Protein AF-A0A413FB01-F1 (afdb_monomer_lite)

Sequence (161 aa):
MGLFGNLFKGPQVDMEKSDANRKKMRALFNQVVENGDDYKILYGFTENVSRFNYGIVHGSKTKIGNLIVGWNEASQTIVVIPTVPDLSGCGDATFYRRSDILKAYQNKFPTDEFIIYPDRKGYIGINVCEWLEDEKLYVYVSQGEEVKAFTDFFLKQFQKK

pLDDT: mean 87.69, std 14.58, range [38.16, 98.62]

Foldseek 3Di:
DDPDDPPPPDDDAPVVLQVVLVVLLQVQQCVQDPVSVLWDKDKWKAQPCVPPPDAWDDDPPTIIWIWIWTAHLVQQKIKIWTAHLVSPHIDHIDIDGLVQWPFWDFDPPPARWTWTHSDPVGITTIGHDQADDPSNRHHGHGQVVVVVVVVCSCVPPRGDD

Structure (mmCIF, N/CA/C/O backbone):
data_AF-A0A413FB01-F1
#
_entry.id   AF-A0A413FB01-F1
#
loop_
_atom_site.group_PDB
_atom_site.id
_atom_site.type_symbol
_atom_site.label_atom_id
_atom_site.label_alt_id
_atom_site.label_comp_id
_atom_site.label_asym_id
_atom_site.label_entity_id
_atom_site.label_seq_id
_atom_site.pdbx_PDB_ins_code
_atom_site.Cartn_x
_atom_site.Cartn_y
_atom_site.Cartn_z
_atom_site.occupancy
_atom_site.B_iso_or_equiv
_atom_site.auth_seq_id
_atom_site.auth_comp_id
_atom_site.auth_asym_id
_atom_site.auth_atom_id
_atom_site.pdbx_PDB_model_num
ATOM 1 N N . MET A 1 1 ? 28.048 40.541 -20.383 1.00 38.31 1 MET A N 1
ATOM 2 C CA . MET A 1 1 ? 28.122 39.074 -20.554 1.00 38.31 1 MET A CA 1
ATOM 3 C C . MET A 1 1 ? 27.423 38.437 -19.367 1.00 38.31 1 MET A C 1
ATOM 5 O O . MET A 1 1 ? 27.934 38.539 -18.261 1.00 38.31 1 MET A O 1
ATOM 9 N N . GLY A 1 2 ? 26.218 37.899 -19.566 1.00 38.16 2 GLY A N 1
ATOM 10 C CA . GLY A 1 2 ? 25.476 37.192 -18.520 1.00 38.16 2 GLY A CA 1
ATOM 11 C C . GLY A 1 2 ? 25.920 35.733 -18.475 1.00 38.16 2 GLY A C 1
ATOM 12 O O . GLY A 1 2 ? 25.723 35.010 -19.444 1.00 38.16 2 GLY A O 1
ATOM 13 N N . LEU A 1 3 ? 26.556 35.336 -17.376 1.00 50.47 3 LEU A N 1
ATOM 14 C CA . LEU A 1 3 ? 27.131 34.010 -17.141 1.00 50.47 3 LEU A CA 1
ATOM 15 C C . LEU A 1 3 ? 26.395 33.332 -15.979 1.00 50.47 3 LEU A C 1
ATOM 17 O O . LEU A 1 3 ? 26.983 33.115 -14.937 1.00 50.47 3 LEU A O 1
ATOM 21 N N . PHE A 1 4 ? 25.107 33.020 -16.127 1.00 53.31 4 PHE A N 1
ATOM 22 C CA . PHE A 1 4 ? 24.400 32.110 -15.215 1.00 53.31 4 PHE A CA 1
ATOM 23 C C . PHE A 1 4 ? 23.239 31.459 -15.964 1.00 53.31 4 PHE A C 1
ATOM 25 O O . PHE A 1 4 ? 22.234 32.103 -16.246 1.00 53.31 4 PHE A O 1
ATOM 32 N N . GLY A 1 5 ? 23.401 30.187 -16.326 1.00 41.31 5 GLY A N 1
ATOM 33 C CA . GLY A 1 5 ? 22.372 29.455 -17.061 1.00 41.31 5 GLY A CA 1
ATOM 34 C C . GLY A 1 5 ? 22.654 27.977 -17.310 1.00 41.31 5 GLY A C 1
ATOM 35 O O . GLY A 1 5 ? 21.991 27.395 -18.158 1.00 41.31 5 GLY A O 1
ATOM 36 N N . ASN A 1 6 ? 23.583 27.340 -16.586 1.00 45.12 6 ASN A N 1
ATOM 37 C CA . ASN A 1 6 ? 23.573 25.878 -16.494 1.00 45.12 6 ASN A CA 1
ATOM 38 C C . ASN A 1 6 ? 22.534 25.490 -15.443 1.00 45.12 6 ASN A C 1
ATOM 40 O O . ASN A 1 6 ? 22.851 25.177 -14.297 1.00 45.12 6 ASN A O 1
ATOM 44 N N . LEU A 1 7 ? 21.268 25.601 -15.844 1.00 49.62 7 LEU A N 1
ATOM 45 C CA . LEU A 1 7 ? 20.139 25.064 -15.108 1.00 49.62 7 LEU A CA 1
ATOM 46 C C . LEU A 1 7 ? 20.319 23.544 -15.101 1.00 49.62 7 LEU A C 1
ATOM 48 O O . LEU A 1 7 ? 20.209 22.907 -16.149 1.00 49.62 7 LEU A O 1
ATOM 52 N N . PHE A 1 8 ? 20.652 22.984 -13.937 1.00 42.47 8 PHE A N 1
ATOM 53 C CA . PHE A 1 8 ? 20.541 21.556 -13.664 1.00 42.47 8 PHE A CA 1
ATOM 54 C C . PHE A 1 8 ? 19.132 21.113 -14.081 1.00 42.47 8 PHE A C 1
ATOM 56 O O . PHE A 1 8 ? 18.164 21.308 -13.349 1.00 42.47 8 PHE A O 1
ATOM 63 N N . LYS A 1 9 ? 18.994 20.554 -15.285 1.00 47.78 9 LYS A N 1
ATOM 64 C CA . LYS A 1 9 ? 17.845 19.724 -15.618 1.00 47.78 9 LYS A CA 1
ATOM 65 C C . LYS A 1 9 ? 18.111 18.427 -14.874 1.00 47.78 9 LYS A C 1
ATOM 67 O O . LYS A 1 9 ? 18.991 17.670 -15.274 1.00 47.78 9 LYS A O 1
ATOM 72 N N . GLY A 1 10 ? 17.448 18.254 -13.732 1.00 55.59 10 GLY A N 1
ATOM 73 C CA . GLY A 1 10 ? 17.450 16.982 -13.019 1.00 55.59 10 GLY A CA 1
ATOM 74 C C . GLY A 1 10 ? 17.084 15.833 -13.968 1.00 55.59 10 GLY A C 1
ATOM 75 O O . GLY A 1 10 ? 16.580 16.085 -15.069 1.00 55.59 10 GLY A O 1
ATOM 76 N N . PRO A 1 11 ? 17.369 14.584 -13.581 1.00 62.22 11 PRO A N 1
ATOM 77 C CA . PRO A 1 11 ? 17.071 13.427 -14.412 1.00 62.22 11 PRO A CA 1
ATOM 78 C C . PRO A 1 11 ? 15.618 13.482 -14.893 1.00 62.22 11 PRO A C 1
ATOM 80 O O . PRO A 1 11 ? 14.682 13.684 -14.120 1.00 62.22 11 PRO A O 1
ATOM 83 N N . GLN A 1 12 ? 15.448 13.399 -16.210 1.00 72.81 12 GLN A N 1
ATOM 84 C CA . GLN A 1 12 ? 14.138 13.441 -16.834 1.00 72.81 12 GLN A CA 1
ATOM 85 C C . GLN A 1 12 ? 13.470 12.087 -16.605 1.00 72.81 12 GLN A C 1
ATOM 87 O O . GLN A 1 12 ? 14.028 11.058 -16.980 1.00 72.81 12 GLN A O 1
ATOM 92 N N . VAL A 1 13 ? 12.304 12.088 -15.959 1.00 81.38 13 VAL A N 1
ATOM 93 C CA . VAL A 1 13 ? 11.537 10.862 -15.721 1.00 81.38 13 VAL A CA 1
ATOM 94 C C . VAL A 1 13 ? 11.190 10.220 -17.065 1.00 81.38 13 VAL A C 1
ATOM 96 O O . VAL A 1 13 ? 10.638 10.870 -17.954 1.00 81.38 13 VAL A O 1
ATOM 99 N N . ASP A 1 14 ? 11.489 8.933 -17.194 1.00 88.81 14 ASP A N 1
ATOM 100 C CA . ASP A 1 14 ? 11.059 8.089 -18.299 1.00 88.81 14 ASP A CA 1
ATOM 101 C C . ASP A 1 14 ? 9.566 7.775 -18.126 1.00 88.81 14 ASP A C 1
ATOM 103 O O . ASP A 1 14 ? 9.155 6.846 -17.421 1.00 88.81 14 ASP A O 1
ATOM 107 N N . MET A 1 15 ? 8.732 8.617 -18.733 1.00 90.75 15 MET A N 1
ATOM 108 C CA . MET A 1 15 ? 7.279 8.502 -18.623 1.00 90.75 15 MET A CA 1
ATOM 109 C C . MET A 1 15 ? 6.743 7.225 -19.275 1.00 90.75 15 MET A C 1
ATOM 111 O O . MET A 1 15 ? 5.802 6.642 -18.742 1.00 90.75 15 MET A O 1
ATOM 115 N N . GLU A 1 16 ? 7.357 6.741 -20.360 1.00 92.25 16 GLU A N 1
ATOM 116 C CA . GLU A 1 16 ? 6.929 5.501 -21.021 1.00 92.25 16 GLU A CA 1
ATOM 117 C C . GLU A 1 16 ? 7.115 4.298 -20.094 1.00 92.25 16 GLU A C 1
ATOM 119 O O . GLU A 1 16 ? 6.210 3.474 -19.927 1.00 92.25 16 GLU A O 1
ATOM 124 N N . LYS A 1 17 ? 8.269 4.233 -19.424 1.00 92.50 17 LYS A N 1
ATOM 125 C CA . LYS A 1 17 ? 8.559 3.205 -18.425 1.00 92.50 17 LYS A CA 1
ATOM 126 C C . LYS A 1 17 ? 7.651 3.317 -17.206 1.00 92.50 17 LYS A C 1
ATOM 128 O O . LYS A 1 17 ? 7.124 2.303 -16.740 1.00 92.50 17 LYS A O 1
ATOM 133 N N . SER A 1 18 ? 7.435 4.537 -16.714 1.00 93.00 18 SER A N 1
ATOM 134 C CA . SER A 1 18 ? 6.509 4.796 -15.609 1.00 93.00 18 SER A CA 1
ATOM 135 C C . SER A 1 18 ? 5.098 4.304 -15.948 1.00 93.00 18 SER A C 1
ATOM 137 O O . SER A 1 18 ? 4.485 3.595 -15.154 1.00 93.00 18 SER A O 1
ATOM 139 N N . ASP A 1 19 ? 4.589 4.601 -17.145 1.00 94.69 19 ASP A N 1
ATOM 140 C CA . ASP A 1 19 ? 3.257 4.175 -17.587 1.00 94.69 19 ASP A CA 1
ATOM 141 C C . ASP A 1 19 ? 3.153 2.663 -17.795 1.00 94.69 19 ASP A C 1
ATOM 143 O O . ASP A 1 19 ? 2.135 2.053 -17.451 1.00 94.69 19 ASP A O 1
ATOM 147 N N . ALA A 1 20 ? 4.209 2.027 -18.308 1.00 96.19 20 ALA A N 1
ATOM 148 C CA . ALA A 1 20 ? 4.279 0.573 -18.396 1.00 96.19 20 ALA A CA 1
ATOM 149 C C . ALA A 1 20 ? 4.200 -0.077 -17.004 1.00 96.19 20 ALA A C 1
ATOM 151 O O . ALA A 1 20 ? 3.449 -1.038 -16.810 1.00 96.19 20 ALA A O 1
ATOM 152 N N . ASN A 1 21 ? 4.910 0.474 -16.018 1.00 96.25 21 ASN A N 1
ATOM 153 C CA . ASN A 1 21 ? 4.881 -0.023 -14.645 1.00 96.25 21 ASN A CA 1
ATOM 154 C C . ASN A 1 21 ? 3.542 0.255 -13.952 1.00 96.25 21 ASN A C 1
ATOM 156 O O . ASN A 1 21 ? 3.019 -0.644 -13.296 1.00 96.25 21 ASN A O 1
ATOM 160 N N . ARG A 1 22 ? 2.908 1.415 -14.179 1.00 96.19 22 ARG A N 1
ATOM 161 C CA . ARG A 1 22 ? 1.536 1.684 -13.704 1.00 96.19 22 ARG A CA 1
ATOM 162 C C . ARG A 1 22 ? 0.543 0.636 -14.211 1.00 96.19 22 ARG A C 1
ATOM 164 O O . ARG A 1 22 ? -0.262 0.124 -13.436 1.00 96.19 22 ARG A O 1
ATOM 171 N N . LYS A 1 23 ? 0.616 0.268 -15.497 1.00 97.38 23 LYS A N 1
ATOM 172 C CA . LYS A 1 23 ? -0.244 -0.778 -16.082 1.00 97.38 23 LYS A CA 1
ATOM 173 C C . LYS A 1 23 ? 0.001 -2.146 -15.446 1.00 97.38 23 LYS A C 1
ATOM 175 O O . LYS A 1 23 ? -0.959 -2.845 -15.136 1.00 97.38 23 LYS A O 1
ATOM 180 N N . LYS A 1 24 ? 1.264 -2.516 -15.208 1.00 97.62 24 LYS A N 1
ATOM 181 C CA . LYS A 1 24 ? 1.614 -3.761 -14.502 1.00 97.62 24 LYS A CA 1
ATOM 182 C C . LYS A 1 24 ? 1.092 -3.770 -13.066 1.00 97.62 24 LYS A C 1
ATOM 184 O O . LYS A 1 24 ? 0.477 -4.749 -12.660 1.00 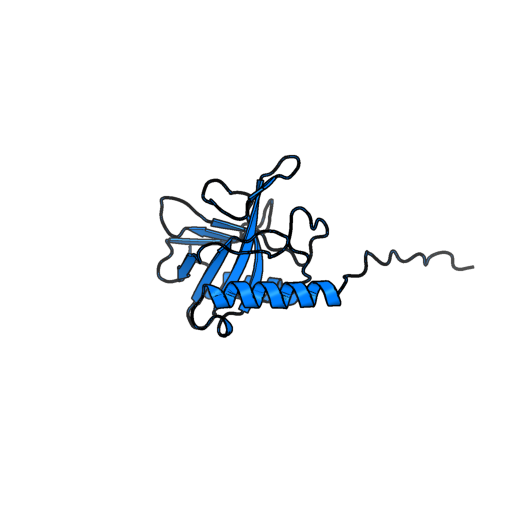97.62 24 LYS A O 1
ATOM 189 N N . MET A 1 25 ? 1.270 -2.674 -12.324 1.00 97.94 25 MET A N 1
ATOM 190 C CA . MET A 1 25 ? 0.722 -2.534 -10.971 1.00 97.94 25 MET A CA 1
ATOM 191 C C . MET A 1 25 ? -0.796 -2.701 -10.969 1.00 97.94 25 MET A C 1
ATOM 193 O O . MET A 1 25 ? -1.329 -3.434 -10.142 1.00 97.94 25 MET A O 1
ATOM 197 N N . ARG A 1 26 ? -1.492 -2.069 -11.923 1.00 98.25 26 ARG A N 1
ATOM 198 C CA . ARG A 1 26 ? -2.941 -2.223 -12.085 1.00 98.25 26 ARG A CA 1
ATOM 199 C C . ARG A 1 26 ? -3.337 -3.675 -12.355 1.00 98.25 26 ARG A C 1
ATOM 201 O O . ARG A 1 26 ? -4.260 -4.168 -11.716 1.00 98.25 26 ARG A O 1
ATOM 208 N N . ALA A 1 27 ? -2.634 -4.365 -13.250 1.00 97.88 27 ALA A N 1
ATOM 209 C CA . ALA A 1 27 ? -2.911 -5.767 -13.556 1.00 97.88 27 ALA A CA 1
ATOM 210 C C . ALA A 1 27 ? -2.731 -6.675 -12.324 1.00 97.88 27 ALA A C 1
ATOM 212 O O . ALA A 1 27 ? -3.627 -7.454 -12.009 1.00 97.88 27 ALA A O 1
ATOM 213 N N . LEU A 1 28 ? -1.621 -6.523 -11.590 1.00 97.75 28 LEU A N 1
ATOM 214 C CA . LEU A 1 28 ? -1.362 -7.271 -10.354 1.00 97.75 28 LEU A CA 1
ATOM 215 C C . LEU A 1 28 ? -2.392 -6.964 -9.262 1.00 97.75 28 LEU A C 1
ATOM 217 O O . LEU A 1 28 ? -2.801 -7.866 -8.537 1.00 97.75 28 LEU A O 1
ATOM 221 N N . PHE A 1 29 ? -2.828 -5.707 -9.147 1.00 98.12 29 PHE A N 1
ATOM 222 C CA . PHE A 1 29 ? -3.849 -5.310 -8.181 1.00 98.12 29 PHE A CA 1
ATOM 223 C C . PHE A 1 29 ? -5.189 -5.989 -8.479 1.00 98.12 29 PHE A C 1
ATOM 225 O O . PHE A 1 29 ? -5.753 -6.658 -7.616 1.00 98.12 29 PHE A O 1
ATOM 232 N N . ASN A 1 30 ? -5.666 -5.881 -9.720 1.00 97.88 30 ASN A N 1
ATOM 233 C CA . ASN A 1 30 ? -6.951 -6.445 -10.134 1.00 97.88 30 ASN A CA 1
ATOM 234 C C . ASN A 1 30 ? -6.956 -7.985 -10.132 1.00 97.88 30 ASN A C 1
ATOM 236 O O . ASN A 1 30 ? -8.023 -8.590 -10.088 1.00 97.88 30 ASN A O 1
ATOM 240 N N . GLN A 1 31 ? -5.785 -8.630 -10.166 1.00 96.44 31 GLN A N 1
ATOM 241 C CA . GLN A 1 31 ? -5.670 -10.085 -10.060 1.00 96.44 31 GLN A CA 1
ATOM 242 C C . GLN A 1 31 ? -6.084 -10.610 -8.677 1.00 96.44 31 GLN A C 1
ATOM 244 O O . GLN A 1 31 ? -6.636 -11.704 -8.584 1.00 96.44 31 GLN A O 1
ATOM 249 N N . VAL A 1 32 ? -5.799 -9.860 -7.607 1.00 96.44 32 VAL A N 1
ATOM 250 C CA . VAL A 1 32 ? -6.012 -10.304 -6.213 1.00 96.44 32 VAL A CA 1
ATOM 251 C C . VAL A 1 32 ? -7.043 -9.463 -5.455 1.00 96.44 32 VAL A C 1
ATOM 253 O O . VAL A 1 32 ? -7.351 -9.761 -4.302 1.00 96.44 32 VAL A O 1
ATOM 256 N N . VAL A 1 33 ? -7.597 -8.427 -6.092 1.00 96.88 33 VAL A N 1
ATOM 257 C CA . VAL A 1 33 ? -8.651 -7.569 -5.539 1.00 96.88 33 VAL A CA 1
ATOM 258 C C . VAL A 1 33 ? -9.866 -7.588 -6.457 1.00 96.88 33 VAL A C 1
ATOM 260 O O . VAL A 1 33 ? -9.822 -7.109 -7.590 1.00 96.88 33 VAL A O 1
ATOM 263 N N . GLU A 1 34 ? -10.971 -8.115 -5.938 1.00 94.50 34 GLU A N 1
ATOM 264 C CA . GLU A 1 34 ? -12.267 -8.080 -6.612 1.00 94.50 34 GLU A CA 1
ATOM 265 C C . GLU A 1 34 ? -12.721 -6.627 -6.827 1.00 94.50 34 GLU A C 1
ATOM 267 O O . GLU A 1 34 ? -12.610 -5.799 -5.922 1.00 94.50 34 GLU A O 1
ATOM 272 N N . ASN A 1 35 ? -13.221 -6.317 -8.029 1.00 94.56 35 ASN A N 1
ATOM 273 C CA . ASN A 1 35 ? -13.570 -4.952 -8.450 1.00 94.56 35 ASN A CA 1
ATOM 274 C C . ASN A 1 35 ? -12.414 -3.952 -8.245 1.00 94.56 35 ASN A C 1
ATOM 276 O O . ASN A 1 35 ? -12.618 -2.804 -7.855 1.00 94.56 35 ASN A O 1
ATOM 280 N N . GLY A 1 36 ? -11.173 -4.386 -8.500 1.00 94.38 36 GLY A N 1
ATOM 281 C CA . GLY A 1 36 ? -9.977 -3.580 -8.246 1.00 94.38 36 GLY A CA 1
ATOM 282 C C . GLY A 1 36 ? -9.943 -2.221 -8.962 1.00 94.38 36 GLY A C 1
ATOM 283 O O . GLY A 1 36 ? -9.301 -1.291 -8.471 1.00 94.38 36 GLY A O 1
ATOM 284 N N . ASP A 1 37 ? -10.673 -2.062 -10.068 1.00 97.06 37 ASP A N 1
ATOM 285 C CA . ASP A 1 37 ? -10.802 -0.791 -10.795 1.00 97.06 37 ASP A CA 1
ATOM 286 C C . ASP A 1 37 ? -11.540 0.302 -10.004 1.00 97.06 37 ASP A C 1
ATOM 288 O O . ASP A 1 37 ? -11.321 1.487 -10.256 1.00 97.06 37 ASP A O 1
ATOM 292 N N . ASP A 1 38 ? -12.318 -0.067 -8.981 1.00 97.12 38 ASP A N 1
ATOM 293 C CA . ASP A 1 38 ? -12.955 0.887 -8.064 1.00 97.12 38 ASP A CA 1
ATOM 294 C C . ASP A 1 38 ? -11.944 1.543 -7.107 1.00 97.12 38 ASP A C 1
ATOM 296 O O . ASP A 1 38 ? -12.272 2.484 -6.377 1.00 97.12 38 ASP A O 1
ATOM 300 N N . TYR A 1 39 ? -10.708 1.043 -7.066 1.00 98.25 39 TYR A N 1
ATOM 301 C CA . TYR A 1 39 ? -9.643 1.555 -6.216 1.00 98.25 39 TYR A CA 1
ATOM 302 C C . TYR A 1 39 ? -8.686 2.422 -7.028 1.00 98.25 39 TYR A C 1
ATOM 304 O O . TYR A 1 39 ? -8.180 2.019 -8.079 1.00 98.25 39 TYR A O 1
ATOM 312 N N . LYS A 1 40 ? -8.337 3.590 -6.486 1.00 98.38 40 LYS A N 1
ATOM 313 C CA . LYS A 1 40 ? -7.113 4.288 -6.896 1.00 98.38 40 LYS A CA 1
ATOM 314 C C . LYS A 1 40 ? -5.923 3.505 -6.346 1.00 98.38 40 LYS A C 1
ATOM 316 O O . LYS A 1 40 ? -6.046 2.901 -5.283 1.00 98.38 40 LYS A O 1
ATOM 321 N N . ILE A 1 41 ? -4.797 3.488 -7.057 1.00 98.19 41 ILE A N 1
ATOM 322 C CA . ILE A 1 41 ? -3.598 2.762 -6.624 1.00 98.19 41 ILE A CA 1
ATOM 323 C C . ILE A 1 41 ? -2.365 3.649 -6.697 1.00 98.19 41 ILE A C 1
ATOM 325 O O . ILE A 1 41 ? -2.289 4.543 -7.536 1.00 98.19 41 ILE A O 1
ATOM 329 N N . LEU A 1 42 ? -1.400 3.370 -5.831 1.00 97.88 42 LEU A N 1
ATOM 330 C CA . LEU A 1 42 ? -0.052 3.902 -5.906 1.00 97.88 42 LEU A CA 1
ATOM 331 C C . LEU A 1 42 ? 0.958 2.854 -5.434 1.00 97.88 42 LEU A C 1
ATOM 333 O O . LEU A 1 42 ? 0.605 1.822 -4.861 1.00 97.88 42 LEU A O 1
ATOM 337 N N . TYR A 1 43 ? 2.227 3.131 -5.671 1.00 96.94 43 TYR A N 1
ATOM 338 C CA . TYR A 1 43 ? 3.334 2.367 -5.140 1.00 96.94 43 TYR A CA 1
ATOM 339 C C . TYR A 1 43 ? 3.739 2.919 -3.772 1.00 96.94 43 TYR A C 1
ATOM 341 O O . TYR A 1 43 ? 3.886 4.130 -3.588 1.00 96.94 43 TYR A O 1
ATOM 349 N N . GLY A 1 44 ? 3.965 2.018 -2.825 1.00 95.31 44 GLY A N 1
ATOM 350 C CA . GLY A 1 44 ? 4.565 2.328 -1.538 1.00 95.31 44 GLY A CA 1
ATOM 351 C C . GLY A 1 44 ? 5.593 1.277 -1.146 1.00 95.31 44 GLY A C 1
ATOM 352 O O . GLY A 1 44 ? 5.769 0.262 -1.814 1.00 95.31 44 GLY A O 1
ATOM 353 N N . PHE A 1 45 ? 6.267 1.497 -0.030 1.00 93.56 45 PHE A N 1
ATOM 354 C CA . PHE A 1 45 ? 7.192 0.526 0.532 1.00 93.56 45 PHE A CA 1
ATOM 355 C C . PHE A 1 45 ? 7.176 0.559 2.055 1.00 93.56 45 PHE A C 1
ATOM 357 O O . PHE A 1 45 ? 6.707 1.507 2.682 1.00 93.56 45 PHE A O 1
ATOM 364 N N . THR A 1 46 ? 7.704 -0.491 2.665 1.00 91.19 46 THR A N 1
ATOM 365 C CA . THR A 1 46 ? 7.848 -0.592 4.114 1.00 91.19 46 THR A CA 1
ATOM 366 C C . THR A 1 46 ? 9.249 -1.043 4.479 1.00 91.19 46 THR A C 1
ATOM 368 O O . THR A 1 46 ? 9.814 -1.931 3.843 1.00 91.19 46 THR A O 1
ATOM 371 N N . GLU A 1 47 ? 9.808 -0.447 5.524 1.00 86.94 47 GLU A N 1
ATOM 372 C CA . GLU A 1 47 ? 11.065 -0.907 6.121 1.00 86.94 47 GLU A CA 1
ATOM 373 C C . GLU A 1 47 ? 10.810 -1.918 7.254 1.00 86.94 47 GLU A C 1
ATOM 375 O O . GLU A 1 47 ? 11.706 -2.660 7.664 1.00 86.94 47 GLU A O 1
ATOM 380 N N . ASN A 1 48 ? 9.561 -2.021 7.735 1.00 79.38 48 ASN A N 1
ATOM 381 C CA . ASN A 1 48 ? 9.158 -3.023 8.717 1.00 79.38 48 ASN A CA 1
ATOM 382 C C . ASN A 1 48 ? 8.739 -4.329 8.028 1.00 79.38 48 ASN A C 1
ATOM 384 O O . ASN A 1 48 ? 7.565 -4.694 7.956 1.00 79.38 48 ASN A O 1
ATOM 388 N N . VAL A 1 49 ? 9.736 -5.066 7.543 1.00 74.44 49 VAL A N 1
ATOM 389 C CA . VAL A 1 49 ? 9.530 -6.318 6.797 1.00 74.44 49 VAL A CA 1
ATOM 390 C C . VAL A 1 49 ? 9.281 -7.544 7.678 1.00 74.44 49 VAL A C 1
ATOM 392 O O . VAL A 1 49 ? 9.082 -8.636 7.159 1.00 74.44 49 VAL A O 1
ATOM 395 N N . SER A 1 50 ? 9.297 -7.399 9.008 1.00 71.38 50 SER A N 1
ATOM 396 C CA . SER A 1 50 ? 9.212 -8.530 9.953 1.00 71.38 50 SER A CA 1
ATOM 397 C C . SER A 1 50 ? 7.932 -9.368 9.818 1.00 71.38 50 SER A C 1
ATOM 399 O O . SER A 1 50 ? 7.876 -10.492 10.311 1.00 71.38 50 SER A O 1
ATOM 401 N N . ARG A 1 51 ? 6.909 -8.822 9.151 1.00 65.50 51 ARG A N 1
ATOM 402 C CA . ARG A 1 51 ? 5.597 -9.444 8.926 1.00 65.50 51 ARG A CA 1
ATOM 403 C C . ARG A 1 51 ? 5.348 -9.854 7.477 1.00 65.50 51 ARG A C 1
ATOM 405 O O . ARG A 1 51 ? 4.279 -10.378 7.183 1.00 65.50 51 ARG A O 1
ATOM 412 N N . PHE A 1 52 ? 6.300 -9.597 6.585 1.00 65.94 52 PHE A N 1
ATOM 413 C CA . PHE A 1 52 ? 6.176 -9.885 5.163 1.00 65.94 52 PHE A CA 1
ATOM 414 C C . PHE A 1 52 ? 6.895 -11.189 4.821 1.00 65.94 52 PHE A C 1
ATOM 416 O O . PHE A 1 52 ? 8.016 -11.419 5.261 1.00 65.94 52 PHE A O 1
ATOM 423 N N . ASN A 1 53 ? 6.254 -12.023 3.999 1.00 64.69 53 ASN A N 1
ATOM 424 C CA . ASN A 1 53 ? 6.837 -13.267 3.476 1.00 64.69 53 ASN A CA 1
ATOM 425 C C . ASN A 1 53 ? 7.077 -13.212 1.955 1.00 64.69 53 ASN A C 1
ATOM 427 O O . ASN A 1 53 ? 7.490 -14.202 1.359 1.00 64.69 53 ASN A O 1
ATOM 431 N N . TYR A 1 54 ? 6.812 -12.066 1.322 1.00 69.25 54 TYR A N 1
ATOM 432 C CA . TYR A 1 54 ? 6.909 -11.857 -0.122 1.00 69.25 54 TYR A CA 1
ATOM 433 C C . TYR A 1 54 ? 7.425 -10.444 -0.417 1.00 69.25 54 TYR A C 1
ATOM 435 O O . TYR A 1 54 ? 7.166 -9.527 0.362 1.00 69.25 54 TYR A O 1
ATOM 443 N N . GLY A 1 55 ? 8.139 -10.258 -1.532 1.00 63.06 55 GLY A N 1
ATOM 444 C CA . GLY A 1 55 ? 8.478 -8.914 -2.015 1.00 63.06 55 GLY A CA 1
ATOM 445 C C . GLY A 1 55 ? 9.608 -8.184 -1.282 1.00 63.06 55 GLY A C 1
ATOM 446 O O . GLY A 1 55 ? 9.757 -6.969 -1.427 1.00 63.06 55 GLY A O 1
ATOM 447 N N . ILE A 1 56 ? 10.387 -8.904 -0.465 1.00 72.94 56 ILE A N 1
ATOM 448 C CA . ILE A 1 56 ? 11.470 -8.322 0.335 1.00 72.94 56 ILE A CA 1
ATOM 449 C C . ILE A 1 56 ? 12.751 -8.252 -0.492 1.00 72.94 56 ILE A C 1
ATOM 451 O O . ILE A 1 56 ? 13.316 -9.277 -0.876 1.00 72.94 56 ILE A O 1
ATOM 455 N N . VAL A 1 57 ? 13.259 -7.038 -0.677 1.00 70.69 57 VAL A N 1
ATOM 456 C CA . VAL A 1 57 ? 14.586 -6.779 -1.235 1.00 70.69 57 VAL A CA 1
ATOM 457 C C . VAL A 1 57 ? 15.541 -6.284 -0.156 1.00 70.69 57 VAL A C 1
ATOM 459 O O . VAL A 1 57 ? 15.148 -5.642 0.821 1.00 70.69 57 VAL A O 1
ATOM 462 N N . HIS A 1 58 ? 16.814 -6.637 -0.310 1.00 71.50 58 HIS A N 1
ATOM 463 C CA . HIS A 1 58 ? 17.867 -6.266 0.627 1.00 71.50 58 HIS A CA 1
ATOM 464 C C . HIS A 1 58 ? 18.669 -5.107 0.039 1.00 71.50 58 HIS A C 1
ATOM 466 O O . HIS A 1 58 ? 19.415 -5.288 -0.922 1.00 71.50 58 HIS A O 1
ATOM 472 N N . GLY A 1 59 ? 18.524 -3.925 0.634 1.00 61.53 59 GLY A N 1
ATOM 473 C CA . GLY A 1 59 ? 19.482 -2.844 0.464 1.00 61.53 59 GLY A CA 1
ATOM 474 C C . GLY A 1 59 ? 20.759 -3.116 1.260 1.00 61.53 59 GLY A C 1
ATOM 475 O O . GLY A 1 59 ? 20.875 -4.095 1.999 1.00 61.53 59 GLY A O 1
ATOM 476 N N . SER A 1 60 ? 21.728 -2.212 1.156 1.00 60.50 60 SER A N 1
ATOM 477 C CA . SER A 1 60 ? 23.010 -2.335 1.864 1.00 60.50 60 SER A CA 1
ATOM 478 C C . SER A 1 60 ? 22.884 -2.279 3.396 1.00 60.50 60 SER A C 1
ATOM 480 O O . SER A 1 60 ? 23.760 -2.789 4.092 1.00 60.50 60 SER A O 1
ATOM 482 N N . LYS A 1 61 ? 21.812 -1.671 3.932 1.00 63.12 61 LYS A N 1
ATOM 483 C CA . LYS A 1 61 ? 21.564 -1.523 5.384 1.00 63.12 61 LYS A CA 1
ATOM 484 C C . LYS A 1 61 ? 20.116 -1.771 5.823 1.00 63.12 61 LYS A C 1
ATOM 486 O O . LYS A 1 61 ? 19.880 -1.962 7.013 1.00 63.12 61 LYS A O 1
ATOM 491 N N . THR A 1 62 ? 19.163 -1.778 4.896 1.00 69.44 62 THR A N 1
ATOM 492 C CA . THR A 1 62 ? 17.723 -1.877 5.176 1.00 69.44 62 THR A CA 1
ATOM 493 C C . THR A 1 62 ? 17.076 -2.967 4.334 1.00 69.44 62 THR A C 1
ATOM 495 O O . THR A 1 62 ? 17.470 -3.222 3.195 1.00 69.44 62 THR A O 1
ATOM 498 N N . LYS A 1 63 ? 16.073 -3.631 4.911 1.00 80.88 63 LYS A N 1
ATOM 499 C CA . LYS A 1 63 ? 15.193 -4.538 4.176 1.00 80.88 63 LYS A CA 1
ATOM 500 C C . LYS A 1 63 ? 13.954 -3.760 3.772 1.00 80.88 63 LYS A C 1
ATOM 502 O O . LYS A 1 63 ? 13.348 -3.110 4.618 1.00 80.88 63 LYS A O 1
ATOM 507 N N . ILE A 1 64 ? 13.597 -3.841 2.501 1.00 86.50 64 ILE A N 1
ATOM 508 C CA . ILE A 1 64 ? 12.493 -3.085 1.918 1.00 86.50 64 ILE A CA 1
ATOM 509 C C . ILE A 1 64 ? 11.455 -4.085 1.427 1.00 86.50 64 ILE A C 1
ATOM 511 O O . ILE A 1 64 ? 11.777 -4.987 0.656 1.00 86.50 64 ILE A O 1
ATOM 515 N N . GLY A 1 65 ? 10.215 -3.933 1.877 1.00 90.69 65 GLY A N 1
ATOM 516 C CA . GLY A 1 65 ? 9.054 -4.600 1.299 1.00 90.69 65 GLY A CA 1
ATOM 517 C C . GLY A 1 65 ? 8.378 -3.656 0.316 1.00 90.69 65 GLY A C 1
ATOM 518 O O . GLY A 1 65 ? 7.979 -2.560 0.705 1.00 90.69 65 GLY A O 1
ATOM 519 N N . ASN A 1 66 ? 8.261 -4.061 -0.944 1.00 94.25 66 ASN A N 1
ATOM 520 C CA . ASN A 1 66 ? 7.592 -3.272 -1.978 1.00 94.25 66 ASN A CA 1
ATOM 521 C C . ASN A 1 66 ? 6.080 -3.521 -1.915 1.00 94.25 66 ASN A C 1
ATOM 523 O O . ASN A 1 66 ? 5.652 -4.665 -1.758 1.00 94.25 66 ASN A O 1
ATOM 527 N N . LEU A 1 67 ? 5.271 -2.469 -2.046 1.00 96.12 67 LEU A N 1
ATOM 528 C CA . LEU A 1 67 ? 3.820 -2.522 -1.875 1.00 96.12 67 LEU A CA 1
ATOM 529 C C . LEU A 1 67 ? 3.100 -1.869 -3.061 1.00 96.12 67 LEU A C 1
ATOM 531 O O . LEU A 1 67 ? 3.438 -0.764 -3.480 1.00 96.12 67 LEU A O 1
ATOM 535 N N . ILE A 1 68 ? 2.039 -2.510 -3.539 1.00 97.75 68 ILE A N 1
ATOM 536 C CA . ILE A 1 68 ? 0.972 -1.837 -4.280 1.00 97.75 68 ILE A CA 1
ATOM 537 C C . ILE A 1 68 ? -0.104 -1.479 -3.256 1.00 97.75 68 ILE A C 1
ATOM 539 O O . ILE A 1 68 ? -0.631 -2.351 -2.561 1.00 97.75 68 ILE A O 1
ATOM 543 N N . VAL A 1 69 ? -0.400 -0.188 -3.137 1.00 98.31 69 VAL A N 1
ATOM 544 C CA . VAL A 1 69 ? -1.359 0.356 -2.174 1.00 98.31 69 VAL A CA 1
ATOM 545 C C . VAL A 1 69 ? -2.572 0.855 -2.939 1.00 98.31 69 VAL A C 1
ATOM 547 O O . VAL A 1 69 ? -2.467 1.793 -3.723 1.00 98.31 69 VAL A O 1
ATOM 550 N N . GLY A 1 70 ? -3.722 0.232 -2.712 1.00 98.38 70 GLY A N 1
ATOM 551 C CA . GLY A 1 70 ? -5.005 0.681 -3.238 1.00 98.38 70 GLY A CA 1
ATOM 552 C C . GLY A 1 70 ? -5.831 1.387 -2.175 1.00 98.38 70 GLY A C 1
ATOM 553 O O . GLY A 1 70 ? -5.795 1.003 -1.008 1.00 98.38 70 GLY A O 1
ATOM 554 N N . TRP A 1 71 ? -6.615 2.390 -2.555 1.00 98.62 71 TRP A N 1
ATOM 555 C CA . TRP A 1 71 ? -7.605 2.986 -1.664 1.00 98.62 71 TRP A CA 1
ATOM 556 C C . TRP A 1 71 ? -8.912 3.293 -2.386 1.00 98.62 71 TRP A C 1
ATOM 558 O O . TRP A 1 71 ? -8.937 3.667 -3.560 1.00 98.62 71 TRP A O 1
ATOM 568 N N . ASN A 1 72 ? -10.008 3.131 -1.652 1.00 98.12 72 ASN A N 1
ATOM 569 C CA . ASN A 1 72 ? -11.346 3.488 -2.092 1.00 98.12 72 ASN A CA 1
ATOM 570 C C . ASN A 1 72 ? -11.971 4.425 -1.055 1.00 98.12 72 ASN A C 1
ATOM 572 O O . ASN A 1 72 ? -12.077 4.092 0.129 1.00 98.12 72 ASN A O 1
ATOM 576 N N . GLU A 1 73 ? -12.354 5.616 -1.512 1.00 96.62 73 GLU A N 1
ATOM 577 C CA . GLU A 1 73 ? -12.870 6.675 -0.645 1.00 96.62 73 GLU A CA 1
ATOM 578 C C . GLU A 1 73 ? -14.282 6.357 -0.137 1.00 96.62 73 GLU A C 1
ATOM 580 O O . GLU A 1 73 ? -14.562 6.538 1.045 1.00 96.62 73 GLU A O 1
ATOM 585 N N . ALA A 1 74 ? -15.143 5.804 -0.997 1.00 96.00 74 ALA A N 1
ATOM 586 C CA . ALA A 1 74 ? -16.536 5.502 -0.668 1.00 96.00 74 ALA A CA 1
ATOM 587 C C . ALA A 1 74 ? -16.663 4.415 0.409 1.00 96.00 74 ALA A C 1
ATOM 589 O O . ALA A 1 74 ? -17.470 4.539 1.328 1.00 96.00 74 ALA A O 1
ATOM 590 N N . SER A 1 75 ? -15.845 3.364 0.321 1.00 96.50 75 SER A N 1
ATOM 591 C CA . SER A 1 75 ? -15.812 2.267 1.292 1.00 96.50 75 SER A CA 1
ATOM 592 C C . SER A 1 75 ? -14.810 2.488 2.427 1.00 96.50 75 SER A C 1
ATOM 594 O O . SER A 1 75 ? -14.688 1.628 3.301 1.00 96.50 75 SER A O 1
ATOM 596 N N . GLN A 1 76 ? -14.073 3.607 2.415 1.00 97.75 76 GLN A N 1
ATOM 597 C CA . GLN A 1 76 ? -13.013 3.938 3.373 1.00 97.75 76 GLN A CA 1
ATOM 598 C C . GLN A 1 76 ? -12.081 2.748 3.640 1.00 97.75 76 GLN A C 1
ATOM 600 O O . GLN A 1 76 ? -11.840 2.354 4.786 1.00 97.75 76 GLN A O 1
ATOM 605 N N . THR A 1 77 ? -11.594 2.147 2.556 1.00 98.19 77 THR A N 1
ATOM 606 C CA . THR A 1 77 ? -10.774 0.935 2.593 1.00 98.19 77 THR A CA 1
ATOM 607 C C . THR A 1 77 ? -9.416 1.204 1.967 1.00 98.19 77 THR A C 1
ATOM 609 O O . THR A 1 77 ? -9.340 1.757 0.872 1.00 98.19 77 THR A O 1
ATOM 612 N N . ILE A 1 78 ? -8.355 0.772 2.647 1.00 98.38 78 ILE A N 1
ATOM 613 C CA . ILE A 1 78 ? -6.997 0.680 2.104 1.00 98.38 78 ILE A CA 1
ATOM 614 C C . ILE A 1 78 ? -6.670 -0.795 1.892 1.00 98.38 78 ILE A C 1
ATOM 616 O O . ILE A 1 78 ? -6.930 -1.620 2.764 1.00 98.38 78 ILE A O 1
ATOM 620 N N . VAL A 1 79 ? -6.090 -1.125 0.747 1.00 98.12 79 VAL A N 1
ATOM 621 C CA . VAL A 1 79 ? -5.629 -2.466 0.395 1.00 98.12 79 VAL A CA 1
ATOM 622 C C . VAL A 1 79 ? -4.129 -2.415 0.179 1.00 98.12 79 VAL A C 1
ATOM 624 O O . VAL A 1 79 ? -3.634 -1.537 -0.522 1.00 98.12 79 VAL A O 1
ATOM 627 N N . VAL A 1 80 ? -3.401 -3.343 0.786 1.00 97.31 80 VAL A N 1
ATOM 628 C CA . VAL A 1 80 ? -1.947 -3.450 0.652 1.00 97.31 80 VAL A CA 1
ATOM 629 C C . VAL A 1 80 ? -1.612 -4.810 0.072 1.00 97.31 80 VAL A C 1
ATOM 631 O O . VAL A 1 80 ? -2.029 -5.833 0.613 1.00 97.31 80 VAL A O 1
ATOM 634 N N . ILE A 1 81 ? -0.845 -4.811 -1.012 1.00 96.56 81 ILE A N 1
ATOM 635 C CA . ILE A 1 81 ? -0.403 -6.019 -1.701 1.00 96.56 81 ILE A CA 1
ATOM 636 C C . ILE A 1 81 ? 1.126 -5.987 -1.776 1.00 96.56 81 ILE A C 1
ATOM 638 O O . ILE A 1 81 ? 1.675 -5.061 -2.377 1.00 96.56 81 ILE A O 1
ATOM 642 N N . PRO A 1 82 ? 1.842 -6.962 -1.195 1.00 95.50 82 PRO A N 1
ATOM 643 C CA . PRO A 1 82 ? 3.285 -7.042 -1.358 1.00 95.50 82 PRO A CA 1
ATOM 644 C C . PRO A 1 82 ? 3.643 -7.440 -2.795 1.00 95.50 82 PRO A C 1
ATOM 646 O O . PRO A 1 82 ? 3.018 -8.320 -3.381 1.00 95.50 82 PRO A O 1
ATOM 649 N N . THR A 1 83 ? 4.671 -6.815 -3.358 1.00 95.00 83 THR A N 1
ATOM 650 C CA . THR A 1 83 ? 5.169 -7.056 -4.722 1.00 95.00 83 THR A CA 1
ATOM 651 C C . THR A 1 83 ? 6.696 -7.090 -4.730 1.00 95.00 83 THR A C 1
ATOM 653 O O . THR A 1 83 ? 7.329 -6.823 -3.717 1.00 95.00 83 THR A O 1
ATOM 656 N N . VAL A 1 84 ? 7.305 -7.405 -5.867 1.00 92.69 84 VAL A N 1
ATOM 657 C CA . VAL A 1 84 ? 8.742 -7.214 -6.132 1.00 92.69 84 VAL A CA 1
ATOM 658 C C . VAL A 1 84 ? 8.979 -5.986 -7.035 1.00 92.69 84 VAL A C 1
ATOM 660 O O . VAL A 1 84 ? 8.048 -5.593 -7.746 1.00 92.69 84 VAL A O 1
ATOM 663 N N . PRO A 1 85 ? 10.183 -5.367 -7.032 1.00 92.94 85 PRO A N 1
ATOM 664 C CA . PRO A 1 85 ? 10.458 -4.131 -7.785 1.00 92.94 85 PRO A CA 1
ATOM 665 C C . PRO A 1 85 ? 10.214 -4.214 -9.297 1.00 92.94 85 PRO A C 1
ATOM 667 O O . PRO A 1 85 ? 9.803 -3.235 -9.916 1.00 92.94 85 PRO A O 1
ATOM 670 N N . ASP A 1 86 ? 10.434 -5.384 -9.901 1.00 93.19 86 ASP A N 1
ATOM 671 C CA . ASP A 1 86 ? 10.242 -5.608 -11.340 1.00 93.19 86 ASP A CA 1
ATOM 672 C C . ASP A 1 86 ? 8.783 -5.912 -11.729 1.00 93.19 86 ASP A C 1
ATOM 674 O O . ASP A 1 86 ? 8.472 -6.062 -12.917 1.00 93.19 86 ASP A O 1
ATOM 678 N N . LEU A 1 87 ? 7.888 -5.972 -10.732 1.00 95.62 87 LEU A N 1
ATOM 679 C CA . LEU A 1 87 ? 6.468 -6.291 -10.871 1.00 95.62 87 LEU A CA 1
ATOM 680 C C . LEU A 1 87 ? 6.221 -7.649 -11.554 1.00 95.62 87 LEU A C 1
ATOM 682 O O . LEU A 1 87 ? 5.233 -7.816 -12.267 1.00 95.62 87 LEU A O 1
ATOM 686 N N . SER A 1 88 ? 7.115 -8.623 -11.358 1.00 94.12 88 SER A N 1
ATOM 687 C CA . SER A 1 88 ? 6.947 -9.983 -11.894 1.00 94.12 88 SER A CA 1
ATOM 688 C C . SER A 1 88 ? 5.894 -10.817 -11.149 1.00 94.12 88 SER A C 1
ATOM 690 O O . SER A 1 88 ? 5.434 -11.829 -11.677 1.00 94.12 88 SER A O 1
ATOM 692 N N . GLY A 1 89 ? 5.467 -10.388 -9.958 1.00 92.75 89 GLY A N 1
ATOM 693 C CA . GLY A 1 89 ? 4.387 -11.018 -9.204 1.00 92.75 89 GLY A CA 1
ATOM 694 C C . GLY A 1 89 ? 4.006 -10.253 -7.937 1.00 92.75 89 GLY A C 1
ATOM 695 O O . GLY A 1 89 ? 4.688 -9.311 -7.526 1.00 92.75 89 GLY A O 1
ATOM 696 N N . CYS A 1 90 ? 2.910 -10.683 -7.313 1.00 94.81 90 CYS A N 1
ATOM 697 C CA . CYS A 1 90 ? 2.390 -10.143 -6.063 1.00 94.81 90 CYS A CA 1
ATOM 698 C C . CYS A 1 90 ? 2.027 -11.264 -5.074 1.00 94.81 90 CYS A C 1
ATOM 700 O O . CYS A 1 90 ? 1.821 -12.413 -5.467 1.00 94.81 90 CYS A O 1
ATOM 702 N N . GLY A 1 91 ? 1.987 -10.928 -3.784 1.00 92.88 91 GLY A N 1
ATOM 703 C CA . GLY A 1 91 ? 1.429 -11.785 -2.738 1.00 92.88 91 GLY A CA 1
ATOM 704 C C . GLY A 1 91 ? -0.039 -11.465 -2.452 1.00 92.88 91 GLY A C 1
ATOM 705 O O . GLY A 1 91 ? -0.696 -10.754 -3.209 1.00 92.88 91 GLY A O 1
ATOM 706 N N . ASP A 1 92 ? -0.546 -11.969 -1.328 1.00 93.62 92 ASP A N 1
ATOM 707 C CA . ASP A 1 92 ? -1.955 -11.809 -0.962 1.00 93.62 92 ASP A CA 1
ATOM 708 C C . ASP A 1 92 ? -2.320 -10.365 -0.579 1.00 93.62 92 ASP A C 1
ATOM 710 O O . ASP A 1 92 ? -1.555 -9.648 0.076 1.00 93.62 92 ASP A O 1
ATOM 714 N N . ALA A 1 93 ? -3.536 -9.957 -0.946 1.00 95.81 93 ALA A N 1
ATOM 715 C CA . ALA A 1 93 ? -4.089 -8.661 -0.580 1.00 95.81 93 ALA A CA 1
ATOM 716 C C . ALA A 1 93 ? -4.498 -8.613 0.900 1.00 95.81 93 ALA A C 1
ATOM 718 O O . ALA A 1 93 ? -5.243 -9.460 1.393 1.00 95.81 93 ALA A O 1
ATOM 719 N N . THR A 1 94 ? -4.065 -7.567 1.605 1.00 96.12 94 THR A N 1
ATOM 720 C CA . THR A 1 94 ? -4.502 -7.266 2.975 1.00 96.12 94 THR A CA 1
ATOM 721 C C . THR A 1 94 ? -5.415 -6.046 2.987 1.00 96.12 94 THR A C 1
ATOM 723 O O . THR A 1 94 ? -5.029 -4.975 2.522 1.00 96.12 94 THR A O 1
ATOM 726 N N . PHE A 1 95 ? -6.615 -6.195 3.550 1.00 97.00 95 PHE A N 1
ATO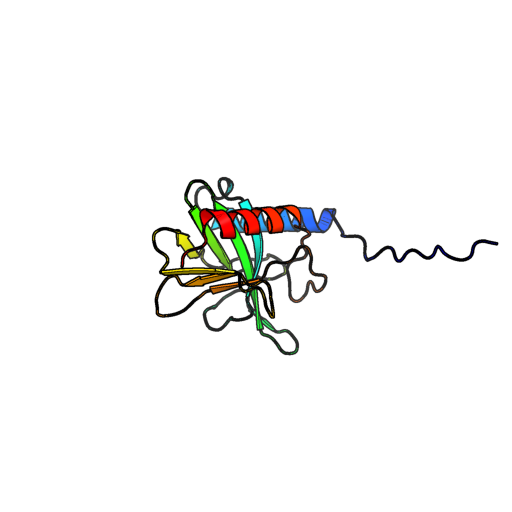M 727 C CA . PHE A 1 95 ? -7.639 -5.150 3.590 1.00 97.00 95 PHE A CA 1
ATOM 728 C C . PHE A 1 95 ? -7.689 -4.467 4.959 1.00 97.00 95 PHE A C 1
ATOM 730 O O . PHE A 1 95 ? -7.844 -5.117 5.992 1.00 97.00 95 PHE A O 1
ATOM 737 N N . TYR A 1 96 ? -7.647 -3.139 4.953 1.00 97.38 96 TYR A N 1
ATOM 738 C CA . TYR A 1 96 ? -7.810 -2.283 6.119 1.00 97.38 96 TYR A CA 1
ATOM 739 C C . TYR A 1 96 ? -9.036 -1.398 5.923 1.00 97.38 96 TYR A C 1
ATOM 741 O O . TYR A 1 96 ? -8.987 -0.392 5.214 1.00 97.38 96 TYR A O 1
ATOM 749 N N . ARG A 1 97 ? -10.149 -1.756 6.567 1.00 97.56 97 ARG A N 1
ATOM 750 C CA . ARG A 1 97 ? -11.347 -0.909 6.600 1.00 97.56 97 ARG A CA 1
ATOM 751 C C . ARG A 1 97 ? -11.272 0.053 7.767 1.00 97.56 97 ARG A C 1
ATOM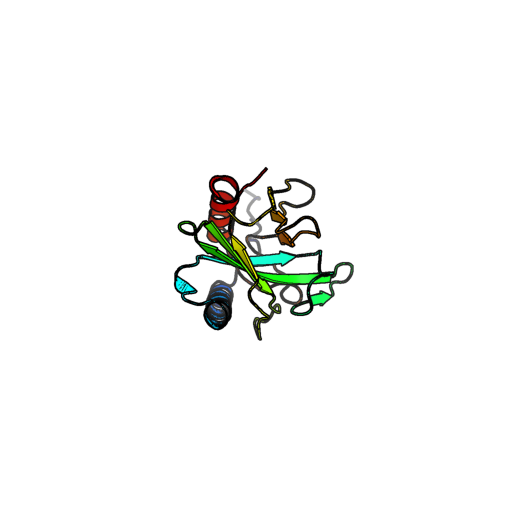 753 O O . ARG A 1 97 ? -10.937 -0.331 8.888 1.00 97.56 97 ARG A O 1
ATOM 760 N N . ARG A 1 98 ? -11.645 1.306 7.534 1.00 97.50 98 ARG A N 1
ATOM 761 C CA . ARG A 1 98 ? -11.581 2.358 8.551 1.00 97.50 98 ARG A CA 1
ATOM 762 C C . ARG A 1 98 ? -12.420 2.064 9.809 1.00 97.50 98 ARG A C 1
ATOM 764 O O . ARG A 1 98 ? -12.078 2.516 10.912 1.00 97.50 98 ARG A O 1
ATOM 771 N N . SER A 1 99 ? -13.518 1.326 9.665 1.00 96.31 99 SER A N 1
ATOM 772 C CA . SER A 1 99 ? -14.348 0.854 10.781 1.00 96.31 99 SER A CA 1
ATOM 773 C C . SER A 1 99 ? -13.598 -0.125 11.686 1.00 96.31 99 SER A C 1
ATOM 775 O O . SER A 1 99 ? -13.687 -0.005 12.908 1.00 96.31 99 SER A O 1
ATOM 777 N N . ASP A 1 100 ? -12.801 -1.008 11.085 1.00 96.50 100 ASP A N 1
ATOM 778 C CA . ASP A 1 100 ? -12.283 -2.228 11.715 1.00 96.50 100 ASP A CA 1
ATOM 779 C C . ASP A 1 100 ? -10.921 -2.009 12.383 1.00 96.50 100 ASP A C 1
ATOM 781 O O . ASP A 1 100 ? -10.585 -2.680 13.354 1.00 96.50 100 ASP A O 1
ATOM 785 N N . ILE A 1 101 ? -10.140 -1.043 11.891 1.00 97.06 101 ILE A N 1
ATOM 786 C CA . ILE A 1 101 ? -8.817 -0.735 12.445 1.00 97.06 101 ILE A CA 1
ATOM 787 C C . ILE A 1 101 ? -8.904 -0.111 13.842 1.00 97.06 101 ILE A C 1
ATOM 789 O O . ILE A 1 101 ? -9.848 0.615 14.168 1.00 97.06 101 ILE A O 1
ATOM 793 N N . LEU A 1 102 ? -7.868 -0.312 14.652 1.00 96.81 102 LEU A N 1
ATOM 794 C CA . LEU A 1 102 ? -7.740 0.310 15.967 1.00 96.81 102 LEU A CA 1
ATOM 795 C C . LEU A 1 102 ? -7.314 1.778 15.860 1.00 96.81 102 LEU A C 1
ATOM 797 O O . LEU A 1 102 ? -7.897 2.633 16.520 1.00 96.81 102 LEU A O 1
ATOM 801 N N . LYS A 1 103 ? -6.298 2.064 15.040 1.00 96.44 103 LYS A N 1
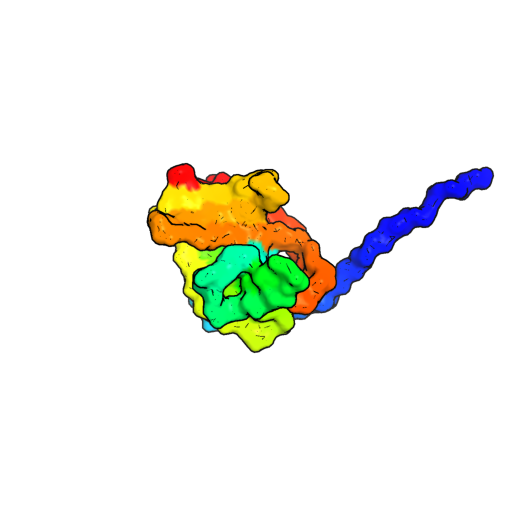ATOM 802 C CA . LYS A 1 103 ? -5.663 3.386 14.944 1.00 96.44 103 LYS A CA 1
ATOM 803 C C . LYS A 1 103 ? -5.025 3.581 13.570 1.00 96.44 103 LYS A C 1
ATOM 805 O O . LYS A 1 103 ? -4.476 2.635 13.014 1.00 96.44 103 LYS A O 1
ATOM 810 N N . ALA A 1 104 ? -5.045 4.802 13.047 1.00 97.19 104 ALA A N 1
ATOM 811 C CA . ALA A 1 104 ? -4.313 5.179 11.842 1.00 97.19 104 ALA A CA 1
ATOM 812 C C . ALA A 1 104 ? -3.860 6.638 11.910 1.00 97.19 104 ALA A C 1
ATOM 814 O O . ALA A 1 104 ? -4.655 7.523 12.230 1.00 97.19 104 ALA A O 1
ATOM 815 N N . TYR A 1 105 ? -2.591 6.899 11.607 1.00 95.19 105 TYR A N 1
ATOM 816 C CA . TYR A 1 105 ? -2.022 8.247 11.585 1.00 95.19 105 TYR A CA 1
ATOM 817 C C . TYR A 1 105 ? -0.830 8.327 10.634 1.00 95.19 105 TYR A C 1
ATOM 819 O O . TYR A 1 105 ? -0.192 7.322 10.347 1.00 95.19 105 TYR A O 1
ATOM 827 N N . GLN A 1 106 ? -0.526 9.535 10.173 1.00 93.56 106 GLN A N 1
ATOM 828 C CA . GLN A 1 106 ? 0.712 9.824 9.460 1.00 93.56 106 GLN A CA 1
ATOM 829 C C . GLN A 1 106 ? 1.752 10.313 10.471 1.00 93.56 106 GLN A C 1
ATOM 831 O O . GLN A 1 106 ? 1.483 11.246 11.237 1.00 93.56 106 GLN A O 1
ATOM 836 N N . ASN A 1 107 ? 2.913 9.669 10.506 1.00 86.56 107 ASN A N 1
ATOM 837 C CA . ASN A 1 107 ? 4.074 10.201 11.198 1.00 86.56 107 ASN A CA 1
ATOM 838 C C . ASN A 1 107 ? 4.711 11.288 10.320 1.00 86.56 107 ASN A C 1
ATOM 840 O O . ASN A 1 107 ? 4.751 11.121 9.113 1.00 86.56 107 ASN A O 1
ATOM 844 N N . LYS A 1 108 ? 5.166 12.403 10.901 1.00 75.31 108 LYS A N 1
ATOM 845 C CA . LYS A 1 108 ? 5.752 13.532 10.141 1.00 75.31 108 LYS A CA 1
ATOM 846 C C . LYS A 1 108 ? 7.278 13.618 10.253 1.00 75.31 108 LYS A C 1
ATOM 848 O O . LYS A 1 108 ? 7.892 14.508 9.678 1.00 75.31 108 LYS A O 1
ATOM 853 N N . PHE A 1 109 ? 7.891 12.759 11.070 1.00 59.09 109 PHE A N 1
ATOM 854 C CA . PHE A 1 109 ? 9.338 12.726 11.282 1.00 59.09 109 PHE A CA 1
ATOM 855 C C . PHE A 1 109 ? 9.769 11.368 11.868 1.00 59.09 109 PHE A C 1
ATOM 857 O O . PHE A 1 109 ? 9.097 10.879 12.783 1.00 59.09 109 PHE A O 1
ATOM 864 N N . PRO A 1 110 ? 10.887 10.753 11.431 1.00 61.97 110 PRO A N 1
ATOM 865 C CA . PRO A 1 110 ? 11.846 11.197 10.406 1.00 61.97 110 PRO A CA 1
ATOM 866 C C . PRO A 1 110 ? 11.429 10.896 8.955 1.00 61.97 110 PRO A C 1
ATOM 868 O O . PRO A 1 110 ? 12.076 11.381 8.033 1.00 61.97 110 PRO A O 1
ATOM 871 N N . THR A 1 111 ? 10.360 10.129 8.748 1.00 67.94 111 THR A N 1
ATOM 872 C CA . THR A 1 111 ? 9.764 9.834 7.438 1.00 67.94 111 THR A CA 1
ATOM 873 C C . THR A 1 111 ? 8.263 10.107 7.495 1.00 67.94 111 THR A C 1
ATOM 875 O O . THR A 1 111 ? 7.643 9.918 8.548 1.00 67.94 111 THR A O 1
ATOM 878 N N . ASP A 1 112 ? 7.680 10.557 6.379 1.00 81.12 112 ASP A N 1
ATOM 879 C CA . ASP A 1 112 ? 6.234 10.782 6.223 1.00 81.12 112 ASP A CA 1
ATOM 880 C C . ASP A 1 112 ? 5.465 9.446 6.100 1.00 81.12 112 ASP A C 1
ATOM 882 O O . ASP A 1 112 ? 4.743 9.193 5.135 1.00 81.12 112 ASP A O 1
ATOM 886 N N . GLU A 1 113 ? 5.666 8.550 7.069 1.00 91.12 113 GLU A N 1
ATOM 887 C CA . GLU A 1 113 ? 5.143 7.185 7.068 1.00 91.12 113 GLU A CA 1
ATOM 888 C C . GLU A 1 113 ? 3.679 7.143 7.523 1.00 91.12 113 GLU A C 1
ATOM 890 O O . GLU A 1 113 ? 3.306 7.638 8.592 1.00 91.12 113 GLU A O 1
ATOM 895 N N . PHE A 1 114 ? 2.836 6.485 6.733 1.00 95.06 114 PHE A N 1
ATOM 896 C CA . PHE A 1 114 ? 1.450 6.204 7.079 1.00 95.06 114 PHE A CA 1
ATOM 897 C C . PHE A 1 114 ? 1.370 4.920 7.896 1.00 95.06 114 PHE A C 1
ATOM 899 O O . PHE A 1 114 ? 1.683 3.832 7.414 1.00 95.06 114 PHE A O 1
ATOM 906 N N . ILE A 1 115 ? 0.924 5.044 9.142 1.00 94.50 115 ILE A N 1
ATOM 907 C CA . ILE A 1 115 ? 0.835 3.944 10.094 1.00 94.50 115 ILE A CA 1
ATOM 908 C C . ILE A 1 115 ? -0.615 3.498 10.234 1.00 94.50 115 ILE A C 1
ATOM 910 O O . ILE A 1 115 ? -1.489 4.309 10.550 1.00 94.50 115 ILE A O 1
ATOM 914 N N . ILE A 1 116 ? -0.860 2.196 10.084 1.00 96.25 116 ILE A N 1
ATOM 915 C CA . ILE A 1 116 ? -2.165 1.569 10.315 1.00 96.25 116 ILE A CA 1
ATOM 916 C C . ILE A 1 116 ? -2.002 0.436 11.327 1.00 96.25 116 ILE A C 1
ATOM 918 O O . ILE A 1 116 ? -1.287 -0.534 11.081 1.00 96.25 116 ILE A O 1
ATOM 922 N N . TYR A 1 117 ? -2.708 0.536 12.450 1.00 95.56 117 TYR A N 1
ATOM 923 C CA . TYR A 1 117 ? -2.863 -0.529 13.437 1.00 95.56 117 TYR A CA 1
ATOM 924 C C . TYR A 1 117 ? -4.198 -1.242 13.193 1.00 95.56 117 TYR A C 1
ATOM 926 O O . TYR A 1 117 ? -5.237 -0.720 13.614 1.00 95.56 117 TYR A O 1
ATOM 934 N N . PRO A 1 118 ? -4.217 -2.417 12.534 1.00 94.00 118 PRO A N 1
ATOM 935 C CA . PRO A 1 118 ? -5.433 -3.224 12.446 1.00 94.00 118 PRO A CA 1
ATOM 936 C C . PRO A 1 118 ? -5.896 -3.691 13.830 1.00 94.00 118 PRO A C 1
ATOM 938 O O . PRO A 1 118 ? -7.087 -3.707 14.110 1.00 94.00 118 PRO A O 1
ATOM 941 N N . ASP A 1 119 ? -4.952 -4.016 14.714 1.00 92.44 119 ASP A N 1
ATOM 942 C CA . ASP A 1 119 ? -5.204 -4.508 16.062 1.00 92.44 119 ASP A CA 1
ATOM 943 C C . ASP A 1 119 ? -4.093 -4.064 17.038 1.00 92.44 119 ASP A C 1
ATOM 945 O O . ASP A 1 119 ? -3.249 -3.223 16.727 1.00 92.44 119 ASP A O 1
ATOM 949 N N . ARG A 1 120 ? -4.091 -4.620 18.258 1.00 91.25 120 ARG A N 1
ATOM 950 C CA . ARG A 1 120 ? -3.048 -4.356 19.268 1.00 91.25 120 ARG A CA 1
ATOM 951 C C . ARG A 1 120 ? -1.760 -5.155 19.052 1.00 91.25 120 ARG A C 1
ATOM 953 O O . ARG A 1 120 ? -0.780 -4.906 19.747 1.00 91.25 120 ARG A O 1
ATOM 960 N N . LYS A 1 121 ? -1.760 -6.143 18.154 1.00 89.06 121 LYS A N 1
ATOM 961 C CA . LYS A 1 121 ? -0.623 -7.041 17.935 1.00 89.06 121 LYS A CA 1
ATOM 962 C C . LYS A 1 121 ? 0.414 -6.395 17.035 1.00 89.06 121 LYS A C 1
ATOM 964 O O . LYS A 1 121 ? 1.581 -6.748 17.152 1.00 89.06 121 LYS A O 1
ATOM 969 N N . GLY A 1 122 ? 0.045 -5.457 16.161 1.00 89.56 122 GLY A N 1
ATOM 970 C CA . GLY A 1 122 ? 0.996 -4.507 15.575 1.00 89.56 122 GLY A CA 1
ATOM 971 C C . GLY A 1 122 ? 0.427 -3.663 14.443 1.00 89.56 122 GLY A C 1
ATOM 972 O O . GLY A 1 122 ? -0.770 -3.405 14.414 1.00 89.56 122 GLY A O 1
ATOM 973 N N . TYR A 1 123 ? 1.301 -3.210 13.543 1.00 92.19 123 TYR A N 1
ATOM 974 C CA . TYR A 1 123 ? 0.977 -2.215 12.523 1.00 92.19 123 TYR A CA 1
ATOM 975 C C . TYR A 1 123 ? 1.620 -2.526 11.172 1.00 92.19 123 TYR A C 1
ATOM 977 O O . TYR A 1 123 ? 2.554 -3.327 11.092 1.00 92.19 123 TYR A O 1
ATOM 985 N N . ILE A 1 124 ? 1.126 -1.851 10.136 1.00 93.00 124 ILE A N 1
ATOM 986 C CA . ILE A 1 124 ? 1.836 -1.638 8.877 1.00 93.00 124 ILE A CA 1
ATOM 987 C C . ILE A 1 124 ? 2.250 -0.170 8.778 1.00 93.00 124 ILE A C 1
ATOM 989 O O . ILE A 1 124 ? 1.456 0.722 9.080 1.00 93.00 124 ILE A O 1
ATOM 993 N N . GLY A 1 125 ? 3.509 0.059 8.411 1.00 93.69 125 GLY A N 1
ATOM 994 C CA . GLY A 1 125 ? 4.034 1.366 8.041 1.00 93.69 125 GLY A CA 1
ATOM 995 C C . GLY A 1 125 ? 4.223 1.431 6.531 1.00 93.69 125 GLY A C 1
ATOM 996 O O . GLY A 1 125 ? 4.846 0.538 5.954 1.00 93.69 125 GLY A O 1
ATOM 997 N N . ILE A 1 126 ? 3.623 2.433 5.897 1.00 95.06 126 ILE A N 1
ATOM 998 C CA . ILE A 1 126 ? 3.618 2.625 4.448 1.00 95.06 126 ILE A CA 1
ATOM 999 C C . ILE A 1 126 ? 4.317 3.946 4.150 1.00 95.06 126 ILE A C 1
ATOM 1001 O O . ILE A 1 126 ? 3.836 5.015 4.522 1.00 95.06 126 ILE A O 1
ATOM 1005 N N . ASN A 1 127 ? 5.434 3.864 3.445 1.00 93.56 127 ASN A N 1
ATOM 1006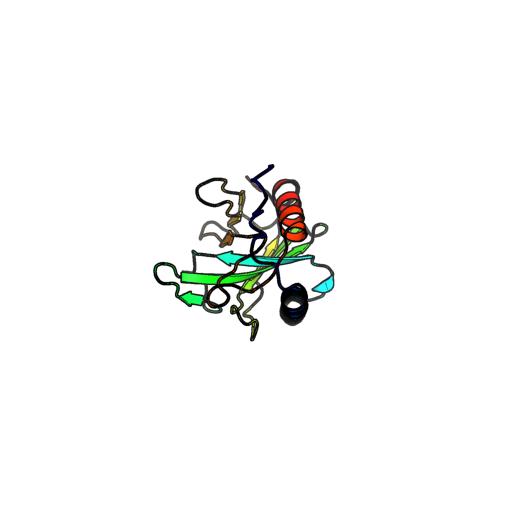 C CA . ASN A 1 127 ? 6.150 5.005 2.902 1.00 93.56 127 ASN A CA 1
ATOM 1007 C C . ASN A 1 127 ? 5.761 5.156 1.435 1.00 93.56 127 ASN A C 1
ATOM 1009 O O . ASN A 1 127 ? 5.654 4.168 0.706 1.00 93.56 127 ASN A O 1
ATOM 1013 N N . VAL A 1 128 ? 5.534 6.391 1.009 1.00 92.88 128 VAL A N 1
ATOM 1014 C CA . VAL A 1 128 ? 5.150 6.722 -0.364 1.00 92.88 128 VAL A CA 1
ATOM 1015 C C . VAL A 1 128 ? 6.042 7.863 -0.830 1.00 92.88 128 VAL A C 1
ATOM 1017 O O . VAL A 1 128 ? 6.359 8.770 -0.062 1.00 92.88 128 VAL A O 1
ATOM 1020 N N . CYS A 1 129 ? 6.479 7.806 -2.080 1.00 87.19 129 CYS A N 1
ATOM 1021 C CA . CYS A 1 129 ? 7.327 8.827 -2.682 1.00 87.19 129 CYS A CA 1
ATOM 1022 C C . CYS A 1 129 ? 6.804 9.147 -4.074 1.00 87.19 129 CYS A C 1
ATOM 1024 O O . CYS A 1 129 ? 6.265 8.271 -4.753 1.00 87.19 129 CYS A O 1
ATOM 1026 N N . GLU A 1 130 ? 6.986 10.391 -4.505 1.00 88.81 130 GLU A N 1
ATOM 1027 C CA . GLU A 1 130 ? 6.571 10.819 -5.841 1.00 88.81 130 GLU A CA 1
ATOM 1028 C C . GLU A 1 130 ? 7.349 10.086 -6.935 1.00 88.81 130 GLU A C 1
ATOM 1030 O O . GLU A 1 130 ? 6.792 9.837 -8.000 1.00 88.81 130 GLU A O 1
ATOM 1035 N N . TRP A 1 131 ? 8.615 9.746 -6.675 1.00 83.44 131 TRP A N 1
ATOM 1036 C CA . TRP A 1 131 ? 9.485 9.000 -7.577 1.00 83.44 131 TRP A CA 1
ATOM 1037 C C . TRP A 1 131 ? 10.728 8.478 -6.834 1.00 83.44 131 TRP A C 1
ATOM 1039 O O . TRP A 1 131 ? 11.202 9.122 -5.897 1.00 83.44 131 TRP A O 1
ATOM 1049 N N . LEU A 1 132 ? 11.248 7.317 -7.248 1.00 83.19 132 LEU A N 1
ATOM 1050 C CA . LEU A 1 132 ? 12.479 6.708 -6.731 1.00 83.19 132 LEU A CA 1
ATOM 1051 C C . LEU A 1 132 ? 13.336 6.192 -7.894 1.00 83.19 132 LEU A C 1
ATOM 1053 O O . LEU A 1 132 ? 12.827 5.545 -8.808 1.00 83.19 132 LEU A O 1
ATOM 1057 N N . GLU A 1 133 ? 14.639 6.471 -7.841 1.00 77.62 133 GLU A N 1
ATOM 1058 C CA . GLU A 1 133 ? 15.593 6.158 -8.918 1.00 77.62 133 GLU A CA 1
ATOM 1059 C C . GLU A 1 133 ? 16.182 4.739 -8.840 1.00 77.62 133 GLU A C 1
ATOM 1061 O O . GLU A 1 133 ? 16.570 4.182 -9.865 1.00 77.62 133 GLU A O 1
ATOM 1066 N N . ASP A 1 134 ? 16.273 4.142 -7.644 1.00 86.56 134 ASP A N 1
ATOM 1067 C CA . ASP A 1 134 ? 16.916 2.832 -7.460 1.00 86.56 134 ASP A CA 1
ATOM 1068 C C . ASP A 1 134 ? 15.956 1.676 -7.766 1.00 86.56 134 ASP A C 1
ATOM 1070 O O . ASP A 1 134 ? 15.305 1.108 -6.887 1.00 86.56 134 ASP A O 1
ATOM 1074 N N . GLU A 1 135 ? 15.902 1.303 -9.040 1.00 86.12 135 GLU A N 1
ATOM 1075 C CA . GLU A 1 135 ? 15.027 0.243 -9.554 1.00 86.12 135 GLU A CA 1
ATOM 1076 C C . GLU A 1 135 ? 15.346 -1.160 -9.024 1.00 86.12 135 GLU A C 1
ATOM 1078 O O . GLU A 1 135 ? 14.544 -2.083 -9.161 1.00 86.12 135 GLU A O 1
ATOM 1083 N N . LYS A 1 136 ? 16.528 -1.357 -8.423 1.00 87.25 136 LYS A N 1
ATOM 1084 C CA . LYS A 1 136 ? 16.854 -2.636 -7.777 1.00 87.25 136 LYS A CA 1
ATOM 1085 C C . LYS A 1 136 ? 16.099 -2.795 -6.465 1.00 87.25 136 LYS A C 1
ATOM 1087 O O . LYS A 1 136 ? 15.902 -3.921 -6.007 1.00 87.25 136 LYS A O 1
ATOM 1092 N N . LEU A 1 137 ? 15.728 -1.676 -5.848 1.00 88.25 137 LEU A N 1
ATOM 1093 C CA . LEU A 1 137 ? 15.071 -1.632 -4.550 1.00 88.25 137 LEU A CA 1
ATOM 1094 C C . LEU A 1 137 ? 13.589 -1.284 -4.652 1.00 88.25 137 LEU A C 1
ATOM 1096 O O . LEU A 1 137 ? 12.805 -1.757 -3.827 1.00 88.25 137 LEU A O 1
ATOM 1100 N N . TYR A 1 138 ? 13.216 -0.486 -5.649 1.00 92.00 138 TYR A N 1
ATOM 1101 C CA . TYR A 1 138 ? 11.896 0.114 -5.753 1.00 92.00 138 TYR A CA 1
ATOM 1102 C C . TYR A 1 138 ? 11.314 -0.019 -7.156 1.00 92.00 138 TYR A C 1
ATOM 1104 O O . TYR A 1 138 ? 12.033 -0.099 -8.149 1.00 92.00 138 TYR A O 1
ATOM 1112 N N . VAL A 1 139 ? 9.990 0.021 -7.247 1.00 92.31 139 VAL A N 1
ATOM 1113 C CA . VAL A 1 139 ? 9.304 0.115 -8.537 1.00 92.31 139 VAL A CA 1
ATOM 1114 C C . VAL A 1 139 ? 9.554 1.495 -9.149 1.00 92.31 139 VAL A C 1
ATOM 1116 O O . VAL A 1 139 ? 9.294 2.520 -8.519 1.00 92.31 139 VAL A O 1
ATOM 1119 N N . TYR A 1 140 ? 10.007 1.529 -10.404 1.00 92.94 140 TYR A N 1
ATOM 1120 C CA . TYR A 1 140 ? 10.155 2.777 -11.150 1.00 92.94 140 TYR A CA 1
ATOM 1121 C C . TYR A 1 140 ? 8.784 3.330 -11.548 1.00 92.94 140 TYR A C 1
ATOM 1123 O O . TYR A 1 140 ? 8.173 2.860 -12.512 1.00 92.94 140 TYR A O 1
ATOM 1131 N N . VAL A 1 141 ? 8.288 4.322 -10.816 1.00 93.56 141 VAL A N 1
ATOM 1132 C CA . VAL A 1 141 ? 7.023 4.992 -11.128 1.00 93.56 141 VAL A CA 1
ATOM 1133 C C . VAL A 1 141 ? 7.050 6.432 -10.628 1.00 93.56 141 VAL A C 1
ATOM 1135 O O . VAL A 1 141 ? 7.491 6.707 -9.514 1.00 93.56 141 VAL A O 1
ATOM 1138 N N . SER A 1 142 ? 6.606 7.361 -11.470 1.00 93.50 142 SER A N 1
ATOM 1139 C CA . SER A 1 142 ? 6.272 8.722 -11.052 1.00 93.50 142 SER A CA 1
ATOM 1140 C C . SER A 1 142 ? 4.811 8.749 -10.617 1.00 93.50 142 SER A C 1
ATOM 1142 O O . SER A 1 142 ? 3.987 8.121 -11.264 1.00 93.50 142 SER A O 1
ATOM 1144 N N . GLN A 1 143 ? 4.465 9.403 -9.514 1.00 94.31 143 GLN A N 1
ATOM 1145 C CA . GLN A 1 143 ? 3.120 9.283 -8.929 1.00 94.31 143 GLN A CA 1
ATOM 1146 C C . GLN A 1 143 ? 2.764 10.437 -7.977 1.00 94.31 143 GLN A C 1
ATOM 1148 O O . GLN A 1 143 ? 2.147 10.245 -6.930 1.00 94.31 143 GLN A O 1
ATOM 1153 N N . GLY A 1 144 ? 3.214 11.655 -8.291 1.00 93.69 144 GLY A N 1
ATOM 1154 C CA . GLY A 1 144 ? 3.015 12.816 -7.413 1.00 93.69 144 GLY A CA 1
ATOM 1155 C C . GLY A 1 144 ? 1.540 13.154 -7.159 1.00 93.69 144 GLY A C 1
ATOM 1156 O O . GLY A 1 144 ? 1.158 13.492 -6.036 1.00 93.69 144 GLY A O 1
ATOM 1157 N N . GLU A 1 145 ? 0.681 13.012 -8.172 1.00 95.00 145 GLU A N 1
ATOM 1158 C CA . GLU A 1 145 ? -0.757 13.264 -8.025 1.00 95.00 145 GLU A CA 1
ATOM 1159 C C . GLU A 1 145 ? -1.427 12.211 -7.136 1.00 95.00 145 GLU A C 1
ATOM 1161 O O . GLU A 1 145 ? -2.228 12.551 -6.261 1.00 95.00 145 GLU A O 1
ATOM 1166 N N . GLU A 1 146 ? -1.056 10.944 -7.305 1.00 96.75 146 GLU A N 1
ATOM 1167 C CA . GLU A 1 146 ? -1.560 9.821 -6.524 1.00 96.75 146 GLU A CA 1
ATOM 1168 C C . GLU A 1 146 ? -1.099 9.905 -5.065 1.00 96.75 146 GLU A C 1
ATOM 1170 O O . GLU A 1 146 ? -1.911 9.706 -4.162 1.00 96.75 146 GLU A O 1
ATOM 1175 N N . VAL A 1 147 ? 0.159 10.289 -4.813 1.00 95.75 147 VAL A N 1
ATOM 1176 C CA . VAL A 1 147 ? 0.686 10.539 -3.459 1.00 95.75 147 VAL A CA 1
ATOM 1177 C C . VAL A 1 147 ? -0.103 11.646 -2.764 1.00 95.75 147 VAL A C 1
ATOM 1179 O O . VAL A 1 147 ? -0.521 11.485 -1.612 1.00 95.75 147 VAL A O 1
ATOM 1182 N N . LYS A 1 148 ? -0.368 12.758 -3.458 1.00 95.81 148 LYS A N 1
ATOM 1183 C CA . LYS A 1 148 ? -1.171 13.859 -2.914 1.00 95.81 148 LYS A CA 1
ATOM 1184 C C . LYS A 1 148 ? -2.606 13.418 -2.620 1.00 95.81 148 LYS A C 1
ATOM 1186 O O . LYS A 1 148 ? -3.120 13.707 -1.540 1.00 95.81 148 LYS A O 1
ATOM 1191 N N . ALA A 1 149 ? -3.243 12.709 -3.551 1.00 97.69 149 ALA A N 1
ATOM 1192 C CA . ALA A 1 149 ? -4.610 12.220 -3.394 1.00 97.69 149 ALA A CA 1
ATOM 1193 C C . ALA A 1 149 ? -4.735 11.201 -2.250 1.00 97.69 149 ALA A C 1
ATOM 1195 O O . ALA A 1 149 ? -5.673 11.280 -1.456 1.00 97.69 149 ALA A O 1
ATOM 1196 N N . PHE A 1 150 ? -3.773 10.285 -2.124 1.00 97.75 150 PHE A N 1
ATOM 1197 C CA . PHE A 1 150 ? -3.724 9.321 -1.031 1.00 97.75 150 PHE A CA 1
ATOM 1198 C C . PHE A 1 150 ? -3.519 10.008 0.318 1.00 97.75 150 PHE A C 1
ATOM 1200 O O . PHE A 1 150 ? -4.233 9.704 1.270 1.00 97.75 150 PHE A O 1
ATOM 1207 N N . THR A 1 151 ? -2.603 10.977 0.393 1.00 96.31 151 THR A N 1
ATOM 1208 C CA . THR A 1 151 ? -2.362 11.759 1.615 1.00 96.31 151 THR A CA 1
ATOM 1209 C C . THR A 1 151 ? -3.630 12.491 2.056 1.00 96.31 151 THR A C 1
ATOM 1211 O O . THR A 1 151 ? -3.994 12.452 3.233 1.00 96.31 151 THR A O 1
ATOM 1214 N N . ASP A 1 152 ? -4.338 13.120 1.114 1.00 97.25 152 ASP A N 1
ATOM 1215 C CA . ASP A 1 152 ? -5.581 13.839 1.392 1.00 97.25 152 ASP A CA 1
ATOM 1216 C C . ASP A 1 152 ? -6.677 12.905 1.920 1.00 97.25 152 ASP A C 1
ATOM 1218 O O . ASP A 1 152 ? -7.274 13.165 2.969 1.00 97.25 152 ASP A O 1
ATOM 1222 N N . PHE A 1 153 ? -6.887 11.776 1.238 1.00 97.88 153 PHE A N 1
ATOM 1223 C CA . PHE A 1 153 ? -7.808 10.733 1.678 1.00 97.88 153 PHE A CA 1
ATOM 1224 C C . PHE A 1 153 ? -7.444 10.215 3.074 1.00 97.88 153 PHE A C 1
ATOM 1226 O O . PHE A 1 153 ? -8.305 10.144 3.959 1.00 97.88 153 PHE A O 1
ATOM 1233 N N . PHE A 1 154 ? -6.170 9.883 3.294 1.00 97.69 154 PHE A N 1
ATOM 1234 C CA . PHE A 1 154 ? -5.723 9.286 4.541 1.00 97.69 154 PHE A CA 1
ATOM 1235 C C . PHE A 1 154 ? -5.980 10.228 5.714 1.00 97.69 154 PHE A C 1
ATOM 1237 O O . PHE A 1 154 ? -6.571 9.823 6.711 1.00 97.69 154 PHE A O 1
ATOM 1244 N N . LEU A 1 155 ? -5.586 11.496 5.596 1.00 95.62 155 LEU A N 1
ATOM 1245 C CA . LEU A 1 155 ? -5.720 12.464 6.682 1.00 95.62 155 LEU A CA 1
ATOM 1246 C C . LEU A 1 155 ? -7.173 12.871 6.941 1.00 95.62 155 LEU A C 1
ATOM 1248 O O . LEU A 1 155 ? -7.565 13.031 8.096 1.00 95.62 155 LEU A O 1
ATOM 1252 N N . LYS A 1 156 ? -7.986 13.030 5.892 1.00 96.56 156 LYS A N 1
ATOM 1253 C CA . LYS A 1 156 ? -9.367 13.513 6.042 1.00 96.56 156 LYS A CA 1
ATOM 1254 C C . LYS A 1 156 ? -10.363 12.418 6.399 1.00 96.56 156 LYS A C 1
ATOM 1256 O O . LYS A 1 156 ? -11.317 12.691 7.121 1.00 96.56 156 LYS A O 1
ATOM 1261 N N . GLN A 1 157 ? -10.175 11.207 5.875 1.00 96.69 157 GLN A N 1
ATOM 1262 C CA . GLN A 1 157 ? -11.188 10.148 5.935 1.00 96.69 157 GLN A CA 1
ATOM 1263 C C . GLN A 1 157 ? -10.696 8.902 6.675 1.00 96.69 157 GLN A C 1
ATOM 1265 O O . GLN A 1 157 ? -11.461 8.281 7.413 1.00 96.69 157 GLN A O 1
ATOM 1270 N N . PHE A 1 158 ? -9.421 8.538 6.521 1.00 97.44 158 PHE A N 1
ATOM 1271 C CA . PHE A 1 158 ? -8.893 7.292 7.082 1.00 97.44 158 PHE A CA 1
ATOM 1272 C C . PHE A 1 158 ? -8.221 7.454 8.456 1.00 97.44 158 PHE A C 1
ATOM 1274 O O . PHE A 1 158 ? -8.085 6.489 9.206 1.00 97.44 158 PHE A O 1
ATOM 1281 N N . GLN A 1 159 ? -7.835 8.664 8.852 1.00 94.94 159 GLN A N 1
ATOM 1282 C CA . GLN A 1 159 ?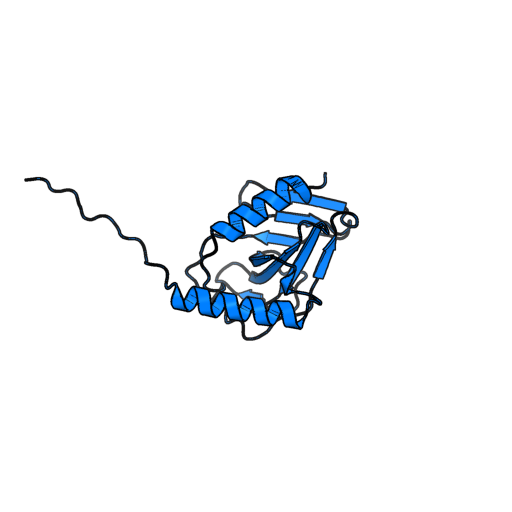 -7.165 8.891 10.127 1.00 94.94 159 GLN A CA 1
ATOM 1283 C C . GLN A 1 159 ? -8.078 8.485 11.295 1.00 94.94 159 GLN A C 1
ATOM 1285 O O . GLN A 1 159 ? -9.256 8.851 11.347 1.00 94.94 159 GLN A O 1
ATOM 1290 N N . LYS A 1 160 ? -7.544 7.704 12.240 1.00 95.00 160 LYS A N 1
ATOM 1291 C CA . LYS A 1 160 ? -8.247 7.212 13.437 1.00 95.00 160 LYS A CA 1
ATOM 1292 C C . LYS A 1 160 ? -7.346 7.384 14.648 1.00 95.00 160 LYS A C 1
ATOM 1294 O O . LYS A 1 160 ? -6.235 6.857 14.657 1.00 95.00 160 LYS A O 1
ATOM 1299 N N . LYS A 1 161 ? -7.820 8.141 15.634 1.00 84.38 161 LYS A N 1
ATOM 1300 C CA . LYS A 1 161 ? -7.097 8.361 16.889 1.00 84.38 161 LYS A CA 1
ATOM 1301 C C . LYS A 1 161 ? -7.238 7.167 17.818 1.00 84.38 161 LYS A C 1
ATOM 1303 O O . LYS A 1 161 ? -8.372 6.647 17.896 1.00 84.38 161 LYS A O 1
#

Organism: NCBI:txid333367

Radius of gyration: 16.79 Å; chains: 1; bounding box: 45×52×40 Å

Secondary structure (DSSP, 8-state):
---------PPPP-HHHHHHHHHHHHHHHHHHSTTGGGSEEEEEEES-GGG-SSSEEE-SS-EEEEEEEEEETTTTEEEEEEE-TT-S-B---EEEETTT-SEEEE--SSS-PEEEESSSS--EEEB--S----TTTS-----HHHHHHHHHHIIIII-B-